Protein AF-A0A519LMQ0-F1 (afdb_monomer_lite)

Foldseek 3Di:
DDDDDDDDDDDDDDDDDDDDDDDDDPDDPDDDPDDDDDDDDVRVVVVVVVVVVVVVVLVVVLVCLVPVLCVVCVVVVHDVVVSVVVSVVSVVVVVVCVVVLVVCCVVQNPVRVVVVD

Structure (mmCIF, N/CA/C/O backbone):
data_AF-A0A519LMQ0-F1
#
_entry.id   AF-A0A519LMQ0-F1
#
loop_
_atom_site.group_PDB
_atom_site.id
_atom_site.type_symbol
_atom_site.label_atom_id
_atom_site.label_alt_id
_atom_site.label_comp_id
_atom_site.label_asym_id
_atom_site.label_entity_id
_atom_site.label_seq_id
_atom_site.pdbx_PDB_ins_code
_atom_site.Cartn_x
_atom_site.Cartn_y
_atom_site.Cartn_z
_atom_site.occupancy
_atom_site.B_iso_or_equiv
_atom_site.auth_seq_id
_atom_site.auth_comp_id
_atom_site.auth_asym_id
_atom_site.auth_atom_id
_atom_site.pdbx_PDB_model_num
ATOM 1 N N . MET A 1 1 ? -77.784 44.503 48.320 1.00 47.28 1 MET A N 1
ATOM 2 C CA . MET A 1 1 ? -78.512 45.610 47.664 1.00 47.28 1 MET A CA 1
ATOM 3 C C . MET A 1 1 ? -77.442 46.441 46.977 1.00 47.28 1 MET A C 1
ATOM 5 O O . MET A 1 1 ? -76.651 47.041 47.683 1.00 47.28 1 MET A O 1
ATOM 9 N N . THR A 1 2 ? -77.135 46.246 45.695 1.00 43.12 2 THR A N 1
ATOM 10 C CA . THR A 1 2 ? -77.734 46.928 44.518 1.00 43.12 2 THR A CA 1
ATOM 11 C C . THR A 1 2 ? -76.662 46.757 43.416 1.00 43.12 2 THR A C 1
ATOM 13 O O . THR A 1 2 ? -75.498 46.931 43.749 1.00 43.12 2 THR A O 1
ATOM 16 N N . ALA A 1 3 ? -76.856 46.407 42.145 1.00 43.31 3 ALA A N 1
ATOM 17 C CA . ALA A 1 3 ? -77.989 46.065 41.294 1.00 43.31 3 ALA A CA 1
ATOM 18 C C . ALA A 1 3 ? -77.454 45.272 40.070 1.00 43.31 3 ALA A C 1
ATOM 20 O O . ALA A 1 3 ? -76.255 45.277 39.795 1.00 43.31 3 ALA A O 1
ATOM 21 N N . ALA A 1 4 ? -78.366 44.629 39.334 1.00 44.69 4 ALA A N 1
ATOM 22 C CA . ALA A 1 4 ? -78.220 44.271 37.917 1.00 44.69 4 ALA A CA 1
ATOM 23 C C . ALA A 1 4 ? -77.939 45.545 37.066 1.00 44.69 4 ALA A C 1
ATOM 25 O O . ALA A 1 4 ? -78.187 46.646 37.546 1.00 44.69 4 ALA A O 1
ATOM 26 N N . ASN A 1 5 ? -77.483 45.540 35.810 1.00 49.72 5 ASN A N 1
ATOM 27 C CA . ASN A 1 5 ? -77.776 44.669 34.666 1.00 49.72 5 ASN A CA 1
ATOM 28 C C . ASN A 1 5 ? -76.816 45.044 33.479 1.00 49.72 5 ASN A C 1
ATOM 30 O O . ASN A 1 5 ? -75.837 45.738 33.746 1.00 49.72 5 ASN A O 1
ATOM 34 N N . PRO A 1 6 ? -77.010 44.623 32.204 1.00 63.56 6 PRO A N 1
ATOM 35 C CA . PRO A 1 6 ? -75.972 44.151 31.289 1.00 63.56 6 PRO A CA 1
ATOM 36 C C . PRO A 1 6 ? -75.866 45.122 30.082 1.00 63.56 6 PRO A C 1
ATOM 38 O O . PRO A 1 6 ? -76.108 46.310 30.257 1.00 63.56 6 PRO A O 1
ATOM 41 N N . THR A 1 7 ? -75.655 44.613 28.860 1.00 52.78 7 THR A N 1
ATOM 42 C CA . THR A 1 7 ? -75.478 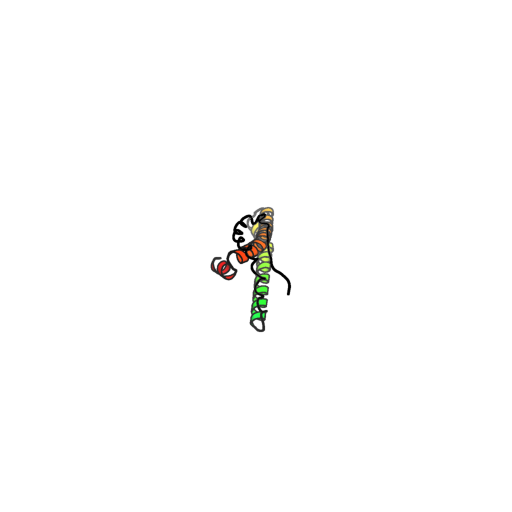45.329 27.569 1.00 52.78 7 THR A CA 1
ATOM 43 C C . THR A 1 7 ? -74.052 45.842 27.367 1.00 52.78 7 THR A C 1
ATOM 45 O O . THR A 1 7 ? -73.449 46.359 28.290 1.00 52.78 7 THR A O 1
ATOM 48 N N . ALA A 1 8 ? -73.412 45.769 26.210 1.00 47.34 8 ALA A N 1
ATOM 49 C CA . ALA A 1 8 ? -73.612 45.083 24.941 1.00 47.34 8 ALA A CA 1
ATOM 50 C C . ALA A 1 8 ? -72.348 45.430 24.130 1.00 47.34 8 ALA A C 1
ATOM 52 O O . ALA A 1 8 ? -71.984 46.598 24.113 1.00 47.34 8 ALA A O 1
ATOM 53 N N . ASP A 1 9 ? -71.682 44.437 23.534 1.00 44.91 9 ASP A N 1
ATOM 54 C CA . ASP A 1 9 ? -70.865 44.513 22.298 1.00 44.91 9 ASP A CA 1
ATOM 55 C C . ASP A 1 9 ? -70.006 43.238 22.255 1.00 44.91 9 ASP A C 1
ATOM 57 O O . ASP A 1 9 ? -69.102 43.068 23.062 1.00 44.91 9 ASP A O 1
ATOM 61 N N . THR A 1 10 ? -70.273 42.192 21.471 1.00 54.34 10 THR A N 1
ATOM 62 C CA . THR A 1 10 ? -70.660 42.104 20.050 1.00 54.34 10 THR A CA 1
ATOM 63 C C . THR A 1 10 ? -69.766 42.912 19.114 1.00 54.34 10 THR A C 1
ATOM 65 O O . THR A 1 10 ? -70.242 43.698 18.308 1.00 54.34 10 THR A O 1
ATOM 68 N N . ALA A 1 11 ? -68.460 42.644 19.142 1.00 46.88 11 ALA A N 1
ATOM 69 C CA . ALA A 1 11 ? -67.603 42.956 18.004 1.00 46.88 11 ALA A CA 1
ATOM 70 C C . ALA A 1 11 ? -66.511 41.888 17.815 1.00 46.88 11 ALA A C 1
ATOM 72 O O . ALA A 1 11 ? -65.527 41.844 18.543 1.00 46.88 11 ALA A O 1
ATOM 73 N N . GLY A 1 12 ? -66.685 41.042 16.793 1.00 51.19 12 GLY A N 1
ATOM 74 C CA . GLY A 1 12 ? -65.557 40.541 16.000 1.00 51.19 12 GLY A CA 1
ATOM 75 C C . GLY A 1 12 ? -64.824 39.277 16.458 1.00 51.19 12 GLY A C 1
ATOM 76 O O . GLY A 1 12 ? -63.598 39.278 16.480 1.00 51.19 12 GLY A O 1
ATOM 77 N N . GLN A 1 13 ? -65.514 38.161 16.714 1.00 49.44 13 GLN A N 1
ATOM 78 C CA . GLN A 1 13 ? -64.842 36.852 16.709 1.00 49.44 13 GLN A CA 1
ATOM 79 C C . GLN A 1 13 ? -64.822 36.294 15.274 1.00 49.44 13 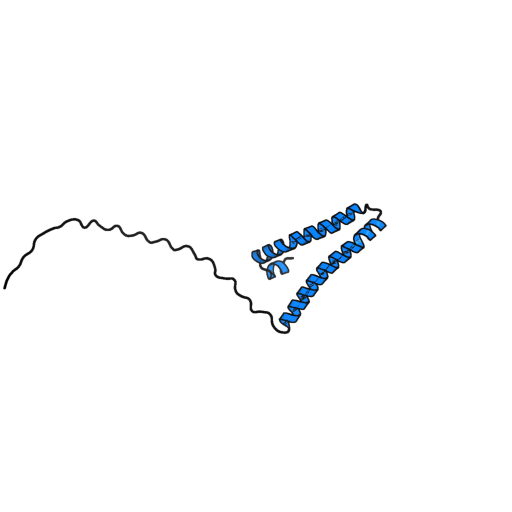GLN A C 1
ATOM 81 O O . GLN A 1 13 ? -65.727 35.572 14.857 1.00 49.44 13 GLN A O 1
ATOM 86 N N . ALA A 1 14 ? -63.808 36.661 14.487 1.00 57.38 14 ALA A N 1
ATOM 87 C CA . ALA A 1 14 ? -63.521 35.978 13.225 1.00 57.38 14 ALA A CA 1
ATOM 88 C C . ALA A 1 14 ? -63.161 34.502 13.513 1.00 57.38 14 ALA A C 1
ATOM 90 O O . ALA A 1 14 ? -62.456 34.238 14.493 1.00 57.38 14 ALA A O 1
ATOM 91 N N . PRO A 1 15 ? -63.617 33.525 12.710 1.00 56.78 15 PRO A N 1
ATOM 92 C CA . PRO A 1 15 ? -63.257 32.131 12.929 1.00 56.78 15 PRO A CA 1
ATOM 93 C C . PRO A 1 15 ? -61.751 31.950 12.702 1.00 56.78 15 PRO A C 1
ATOM 95 O O . PRO A 1 15 ? -61.234 32.220 11.618 1.00 56.78 15 PRO A O 1
ATOM 98 N N . ALA A 1 16 ? -61.041 31.503 13.740 1.00 57.47 16 ALA A N 1
ATOM 99 C CA . ALA A 1 16 ? -59.649 31.094 13.633 1.00 57.47 16 ALA A CA 1
ATOM 100 C C . ALA A 1 16 ? -59.555 29.919 12.648 1.00 57.47 16 ALA A C 1
ATOM 102 O O . ALA A 1 16 ? -60.150 28.863 12.870 1.00 57.47 16 ALA A O 1
ATOM 103 N N . ALA A 1 17 ? -58.836 30.114 11.542 1.00 60.69 17 ALA A N 1
ATOM 104 C CA . ALA A 1 17 ? -58.536 29.041 10.604 1.00 60.69 17 ALA A CA 1
ATOM 105 C C . ALA A 1 17 ? -57.771 27.913 11.332 1.00 60.69 17 ALA A C 1
ATOM 107 O O . ALA A 1 17 ? -56.892 28.210 12.147 1.00 60.69 17 ALA A O 1
ATOM 108 N N . PRO A 1 18 ? -58.075 26.629 11.070 1.00 61.91 18 PRO A N 1
ATOM 109 C CA . PRO A 1 18 ? -57.355 25.526 11.691 1.00 61.91 18 PRO A CA 1
ATOM 110 C C . PRO A 1 18 ? -55.889 25.554 11.246 1.00 61.91 18 PRO A C 1
ATOM 112 O O . PRO A 1 18 ? -55.586 25.577 10.053 1.00 61.91 18 PRO A O 1
ATOM 115 N N . ALA A 1 19 ? -54.975 25.570 12.218 1.00 61.50 19 ALA A N 1
ATOM 116 C CA . ALA A 1 19 ? -53.544 25.477 11.973 1.00 61.50 19 ALA A CA 1
ATOM 117 C C . ALA A 1 19 ? -53.232 24.165 11.233 1.00 61.50 19 ALA A C 1
ATOM 119 O O . ALA A 1 19 ? -53.578 23.079 11.703 1.00 61.50 19 ALA A O 1
ATOM 120 N N . ALA A 1 20 ? -52.599 24.268 10.064 1.00 63.78 20 ALA A N 1
ATOM 121 C CA . ALA A 1 20 ? -52.140 23.113 9.304 1.00 63.78 20 ALA A CA 1
ATOM 122 C C . ALA A 1 20 ? -51.146 22.275 10.143 1.00 63.78 20 ALA A C 1
ATOM 124 O O . ALA A 1 20 ? -50.346 22.857 10.882 1.00 63.78 20 ALA A O 1
ATOM 125 N N . PRO A 1 21 ? -51.151 20.931 10.040 1.00 64.62 21 PRO A N 1
ATOM 126 C CA . PRO A 1 21 ? -50.191 20.092 10.749 1.00 64.62 21 PRO A CA 1
ATOM 127 C C . PRO A 1 21 ? -48.762 20.450 10.333 1.00 64.62 21 PRO A C 1
ATOM 129 O O . PRO A 1 21 ? -48.435 20.452 9.146 1.00 64.62 21 PRO A O 1
ATOM 132 N N . ALA A 1 22 ? -47.915 20.762 11.314 1.00 64.25 22 ALA A N 1
ATOM 133 C CA . ALA A 1 22 ? -46.496 20.998 11.096 1.00 64.25 22 ALA A CA 1
ATOM 134 C C . ALA A 1 22 ? -45.856 19.770 10.425 1.00 64.25 22 ALA A C 1
ATOM 136 O O . ALA A 1 22 ? -46.047 18.637 10.871 1.00 64.25 22 ALA A O 1
ATOM 137 N N . ALA A 1 23 ? -45.109 20.004 9.345 1.00 66.75 23 ALA A N 1
ATOM 138 C CA . ALA A 1 23 ? -44.328 18.974 8.672 1.00 66.75 23 ALA A CA 1
ATOM 139 C C . ALA A 1 23 ? -43.385 18.271 9.672 1.00 66.75 23 ALA A C 1
ATOM 141 O O . ALA A 1 23 ? -42.855 18.933 10.572 1.00 66.75 23 ALA A O 1
ATOM 142 N N . PRO A 1 24 ? -43.156 16.951 9.539 1.00 67.50 24 PRO A N 1
ATOM 143 C CA . PRO A 1 24 ? -42.235 16.244 10.416 1.00 67.50 24 PRO A CA 1
ATOM 144 C C . PRO A 1 24 ? -40.821 16.841 10.290 1.00 67.50 24 PRO A C 1
ATOM 146 O O . PRO A 1 24 ? -40.412 17.219 9.188 1.00 67.50 24 PRO A O 1
ATOM 149 N N . PRO A 1 25 ? -40.073 16.956 11.402 1.00 69.88 25 PRO A N 1
ATOM 150 C CA . PRO A 1 25 ? -38.736 17.531 11.384 1.00 69.88 25 PRO A CA 1
ATOM 151 C C . PRO A 1 25 ? -37.787 16.698 10.504 1.00 69.88 25 PRO A C 1
ATOM 153 O O . PRO A 1 25 ? -37.961 15.480 10.397 1.00 69.88 25 PRO A O 1
ATOM 156 N N . PRO A 1 26 ? -36.769 17.327 9.886 1.00 69.12 26 PRO A N 1
ATOM 157 C CA . PRO A 1 26 ? -35.760 16.615 9.112 1.00 69.12 26 PRO A CA 1
ATOM 158 C C . PRO A 1 26 ? -35.060 15.578 9.996 1.00 69.12 26 PRO A C 1
ATOM 160 O O . PRO A 1 26 ? -34.606 15.891 11.097 1.00 69.12 26 PRO A O 1
ATOM 163 N N . SER A 1 27 ? -34.989 14.339 9.508 1.00 70.25 27 SER A N 1
ATOM 164 C CA . SER A 1 27 ? -34.309 13.222 10.163 1.00 70.25 27 SER A CA 1
ATOM 165 C C . SER A 1 27 ? -32.887 13.632 10.550 1.00 70.25 27 SER A C 1
ATOM 167 O O . SER A 1 27 ? -32.075 13.963 9.685 1.00 70.25 27 SER A O 1
ATOM 169 N N . ALA A 1 28 ? -32.598 13.640 11.852 1.00 66.50 28 ALA A N 1
ATOM 170 C CA . ALA A 1 28 ? -31.282 13.979 12.377 1.00 66.50 28 ALA A CA 1
ATOM 171 C C . ALA A 1 28 ? -30.192 13.066 11.774 1.00 66.50 28 ALA A C 1
ATOM 173 O O . ALA A 1 28 ? -30.465 11.892 11.499 1.00 66.50 28 ALA A O 1
ATOM 174 N N . PRO A 1 29 ? -28.962 13.573 11.572 1.00 65.19 29 PRO A N 1
ATOM 175 C CA . PRO A 1 29 ? -27.861 12.760 11.075 1.00 65.19 29 PRO A CA 1
ATOM 176 C C . PRO A 1 29 ? -27.611 11.575 12.015 1.00 65.19 29 PRO A C 1
ATOM 178 O O . PRO A 1 29 ? -27.592 11.721 13.238 1.00 65.19 29 PRO A O 1
ATOM 181 N N . SER A 1 30 ? -27.438 10.394 11.422 1.00 64.81 30 SER A N 1
ATOM 182 C CA . SER A 1 30 ? -27.043 9.155 12.096 1.00 64.81 30 SER A CA 1
ATOM 183 C C . SER A 1 30 ? -25.844 9.400 13.018 1.00 64.81 30 SER A C 1
ATOM 185 O O . SER A 1 30 ? -24.875 10.041 12.614 1.00 64.81 30 SER A O 1
ATOM 187 N N . GLY A 1 31 ? -25.957 8.925 14.263 1.00 66.38 31 GLY A N 1
ATOM 188 C CA . GLY A 1 31 ? -25.030 9.205 15.362 1.00 66.38 31 GLY A CA 1
ATOM 189 C C . GLY A 1 31 ? -23.571 8.790 15.116 1.00 66.38 31 GLY A C 1
ATOM 190 O O . GLY A 1 31 ? -23.255 8.175 14.095 1.00 66.38 31 GLY A O 1
ATOM 191 N N . PRO A 1 32 ? -22.664 9.134 16.053 1.00 69.19 32 PRO A N 1
ATOM 192 C CA . PRO A 1 32 ? -21.233 8.892 15.906 1.00 69.19 32 PRO A CA 1
ATOM 193 C C . PRO A 1 32 ? -20.930 7.409 15.623 1.00 69.19 32 PRO A C 1
ATOM 195 O O . PRO A 1 32 ? -21.627 6.538 16.153 1.00 69.19 32 PRO A O 1
ATOM 198 N N . PRO A 1 33 ? -19.901 7.108 14.804 1.00 67.25 33 PRO A N 1
ATOM 199 C CA . PRO A 1 33 ? -19.524 5.737 14.474 1.00 67.25 33 PRO A CA 1
ATOM 200 C C . PRO A 1 33 ? -19.339 4.903 15.744 1.00 67.25 33 PRO A C 1
ATOM 202 O O . PRO A 1 33 ? -18.726 5.370 16.704 1.00 67.25 33 PRO A O 1
ATOM 205 N N . ALA A 1 34 ? -19.854 3.672 15.750 1.00 69.56 34 ALA A N 1
ATOM 206 C CA . ALA A 1 34 ? -19.673 2.750 16.865 1.00 69.56 34 ALA A CA 1
ATOM 207 C C . ALA A 1 34 ? -18.174 2.595 17.184 1.00 69.56 34 ALA A C 1
ATOM 209 O O . ALA A 1 34 ? -17.386 2.205 16.323 1.00 69.56 34 ALA A O 1
ATOM 210 N N . ALA A 1 35 ? -17.778 2.928 18.415 1.00 73.62 35 ALA A N 1
ATOM 211 C CA . ALA A 1 35 ? -16.403 2.771 18.867 1.00 73.62 35 ALA A CA 1
ATOM 212 C C . ALA A 1 35 ? -16.100 1.277 19.047 1.00 73.62 35 ALA A C 1
ATOM 214 O O . ALA A 1 35 ? -16.703 0.611 19.890 1.00 73.62 35 ALA A O 1
ATOM 215 N N . TYR A 1 36 ? -15.180 0.741 18.245 1.00 76.50 36 TYR A N 1
ATOM 216 C CA . TYR A 1 36 ? -14.751 -0.648 18.380 1.00 76.50 36 TYR A CA 1
ATOM 217 C C . TYR A 1 36 ? -13.874 -0.801 19.632 1.00 76.50 36 TYR A C 1
ATOM 219 O O . TYR A 1 36 ? -12.944 -0.008 19.812 1.00 76.50 36 TYR A O 1
ATOM 227 N N . PRO A 1 37 ? -14.139 -1.792 20.504 1.00 83.44 37 PRO A N 1
ATOM 228 C CA . PRO A 1 37 ? -13.278 -2.048 21.649 1.00 83.44 37 PRO A CA 1
ATOM 229 C C . PRO A 1 37 ? -11.853 -2.392 21.177 1.00 83.44 37 PRO A C 1
ATOM 231 O O . PRO A 1 37 ? -11.693 -3.093 20.173 1.00 83.44 37 PRO A O 1
ATOM 234 N N . PRO A 1 38 ? -10.808 -1.901 21.870 1.00 83.81 38 PRO A N 1
ATOM 235 C CA . PRO A 1 38 ? -9.427 -2.146 21.474 1.00 83.81 38 PRO A CA 1
ATOM 236 C C . PRO A 1 38 ? -9.091 -3.639 21.554 1.00 83.81 38 PRO A C 1
ATOM 238 O O . PRO A 1 38 ? -9.532 -4.336 22.469 1.00 83.81 38 PRO A O 1
ATOM 241 N N . LEU A 1 39 ? -8.277 -4.125 20.610 1.00 87.62 39 LEU A N 1
ATOM 242 C CA . LEU A 1 39 ? -7.742 -5.489 20.649 1.00 87.62 39 LEU A CA 1
ATOM 243 C C . LEU A 1 39 ? -6.909 -5.678 21.927 1.00 87.62 39 LEU A C 1
ATOM 245 O O . LEU A 1 39 ? -6.187 -4.770 22.328 1.00 87.62 39 LEU A O 1
ATOM 249 N N . GLN A 1 40 ? -6.980 -6.848 22.565 1.00 93.25 40 GLN A N 1
ATOM 250 C CA . GLN A 1 40 ? -6.214 -7.154 23.782 1.00 93.25 40 GLN A CA 1
ATOM 251 C C . GLN A 1 40 ? -5.549 -8.534 23.700 1.00 93.25 40 GLN A C 1
ATOM 253 O O . GLN A 1 40 ? -6.004 -9.420 22.972 1.00 93.25 40 GLN A O 1
ATOM 258 N N . GLY A 1 41 ? -4.457 -8.712 24.452 1.00 91.56 41 GLY A N 1
ATOM 259 C CA . GLY A 1 41 ? -3.740 -9.985 24.577 1.00 91.56 41 GLY A CA 1
ATOM 260 C C . GLY A 1 41 ? -3.282 -10.560 23.232 1.00 91.56 41 GLY A C 1
ATOM 261 O O . GLY A 1 41 ? -2.703 -9.860 22.400 1.00 91.56 41 GLY A O 1
ATOM 262 N N . THR A 1 42 ? -3.568 -11.843 23.007 1.00 92.12 42 THR A N 1
ATOM 263 C CA . THR A 1 42 ? -3.187 -12.573 21.787 1.00 92.12 42 THR A CA 1
ATOM 264 C C . THR A 1 42 ? -3.796 -11.978 20.518 1.00 92.12 42 THR A C 1
ATOM 266 O O . THR A 1 42 ? -3.151 -11.994 19.475 1.00 92.12 42 THR A O 1
ATOM 269 N N 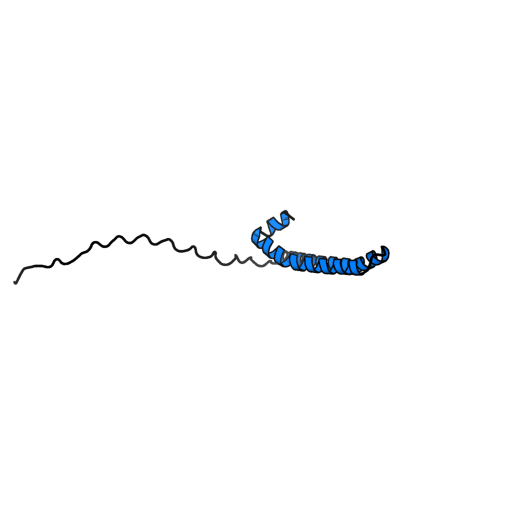. ALA A 1 43 ? -5.003 -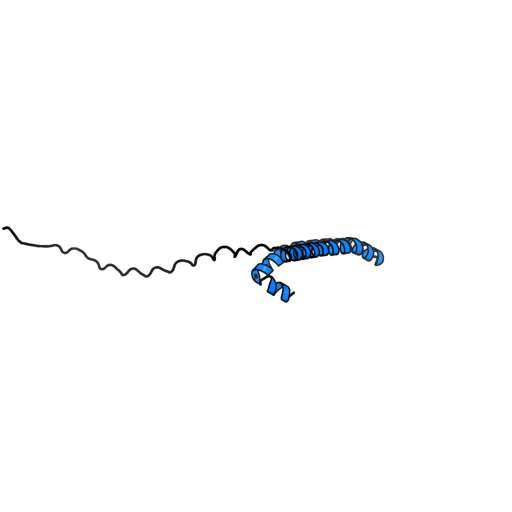11.407 20.586 1.00 89.56 43 ALA A N 1
ATOM 270 C CA . ALA A 1 43 ? -5.640 -10.786 19.423 1.00 89.56 43 ALA A CA 1
ATOM 271 C C . ALA A 1 43 ? -4.890 -9.526 18.962 1.00 89.56 43 ALA A C 1
ATOM 273 O O . ALA A 1 43 ? -4.758 -9.296 17.763 1.00 89.56 43 ALA A O 1
ATOM 274 N N . LEU A 1 44 ? -4.345 -8.745 19.904 1.00 91.75 44 LEU A N 1
ATOM 275 C CA . LEU A 1 44 ? -3.481 -7.608 19.579 1.00 91.75 44 LEU A CA 1
ATOM 276 C C . LEU A 1 44 ? -2.174 -8.108 18.953 1.00 91.75 44 LEU A C 1
ATOM 278 O O . LEU A 1 44 ? -1.786 -7.612 17.903 1.00 91.75 44 LEU A O 1
ATOM 282 N N . LEU A 1 45 ? -1.536 -9.132 19.533 1.00 95.25 45 LEU A N 1
ATOM 283 C CA . LEU A 1 45 ? -0.311 -9.719 18.974 1.00 95.25 45 LEU A CA 1
ATOM 284 C C . LEU A 1 45 ? -0.506 -10.225 17.540 1.00 95.25 45 LEU A C 1
ATOM 286 O O . LEU A 1 45 ? 0.288 -9.888 16.666 1.00 95.25 45 LEU A O 1
ATOM 290 N N . LEU A 1 46 ? -1.570 -10.991 17.287 1.00 95.31 46 LEU A N 1
ATOM 291 C CA . LEU A 1 46 ? -1.888 -11.496 15.950 1.00 95.31 46 LEU A CA 1
ATOM 292 C C . LEU A 1 46 ? -2.237 -10.362 14.984 1.00 95.31 46 LEU A C 1
ATOM 294 O O . LEU A 1 46 ? -1.785 -10.392 13.841 1.00 95.31 46 LEU A O 1
ATOM 298 N N . GLY A 1 47 ? -2.992 -9.355 15.432 1.00 93.31 47 GLY A N 1
ATOM 299 C CA . GLY A 1 47 ? -3.320 -8.178 14.627 1.00 93.31 47 GLY A CA 1
ATOM 300 C C . GLY A 1 47 ? -2.073 -7.392 14.221 1.00 93.31 47 GLY A C 1
ATOM 301 O O . GLY A 1 47 ? -1.880 -7.109 13.040 1.00 93.31 47 GLY 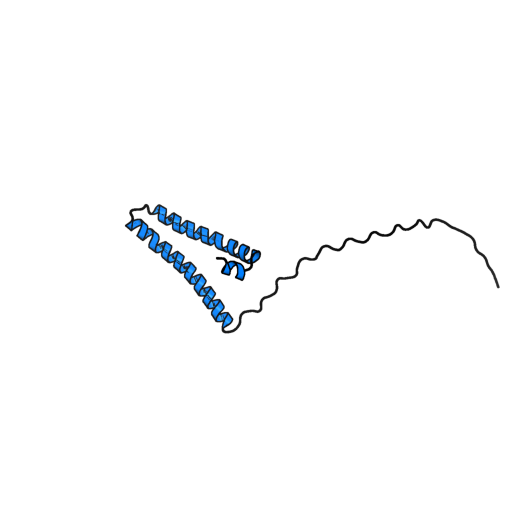A O 1
ATOM 302 N N . THR A 1 48 ? -1.185 -7.116 15.176 1.00 94.38 48 THR A N 1
ATOM 303 C CA . THR A 1 48 ? 0.092 -6.440 14.925 1.00 94.38 48 THR A CA 1
ATOM 304 C C . THR A 1 48 ? 0.979 -7.262 14.004 1.00 94.38 48 THR A C 1
ATOM 306 O O . THR A 1 48 ? 1.462 -6.728 13.013 1.00 94.38 48 THR A O 1
ATOM 309 N N . LEU A 1 49 ? 1.155 -8.560 14.270 1.00 97.12 49 LEU A N 1
ATOM 310 C CA . LEU A 1 49 ? 1.985 -9.427 13.434 1.00 97.12 49 LEU A CA 1
ATOM 311 C C . LEU A 1 49 ? 1.447 -9.507 12.001 1.00 97.12 49 LEU A C 1
ATOM 313 O O . LEU A 1 49 ? 2.222 -9.422 11.053 1.00 97.12 49 LEU A O 1
ATOM 317 N N . SER A 1 50 ? 0.126 -9.611 11.842 1.00 94.62 50 SER A N 1
ATOM 318 C CA . SER A 1 50 ? -0.525 -9.625 10.529 1.00 94.62 50 SER A CA 1
ATOM 319 C C . SER A 1 50 ? -0.299 -8.312 9.780 1.00 94.62 50 SER A C 1
ATOM 321 O O . SER A 1 50 ? 0.076 -8.330 8.609 1.00 94.62 50 SER A O 1
ATOM 323 N N . LEU A 1 51 ? -0.460 -7.168 10.454 1.00 93.06 51 LEU A N 1
ATOM 324 C CA . LEU A 1 51 ? -0.225 -5.850 9.859 1.00 93.06 51 LEU A CA 1
ATOM 325 C C . LEU A 1 51 ? 1.252 -5.640 9.492 1.00 93.06 51 LEU A C 1
ATOM 327 O O . LEU A 1 51 ? 1.563 -5.119 8.418 1.00 93.06 51 LEU A O 1
ATOM 331 N N . SER A 1 52 ? 2.169 -6.073 10.359 1.00 96.06 52 SER A N 1
ATOM 332 C CA . SER A 1 52 ? 3.607 -6.034 10.100 1.00 96.06 52 SER A CA 1
ATOM 333 C C . SER A 1 52 ? 3.988 -6.914 8.917 1.00 96.06 52 SER A C 1
ATOM 335 O O . SER A 1 52 ? 4.753 -6.470 8.068 1.00 96.06 52 SER A O 1
ATOM 337 N N . LEU A 1 53 ? 3.431 -8.123 8.820 1.00 96.75 53 LEU A N 1
ATOM 338 C CA . LEU A 1 53 ? 3.694 -9.030 7.707 1.00 96.75 53 LEU A CA 1
ATOM 339 C C . LEU A 1 53 ? 3.151 -8.476 6.386 1.00 96.75 53 LEU A C 1
ATOM 341 O O . LEU A 1 53 ? 3.850 -8.525 5.377 1.00 96.75 53 LEU A O 1
ATOM 345 N N . ALA A 1 54 ? 1.950 -7.896 6.394 1.00 92.25 54 ALA A N 1
ATOM 346 C CA . ALA A 1 54 ? 1.386 -7.238 5.217 1.00 92.25 54 ALA A CA 1
ATOM 347 C C . ALA A 1 54 ? 2.273 -6.072 4.747 1.00 92.25 54 ALA A C 1
ATOM 349 O O . ALA A 1 54 ? 2.601 -5.964 3.567 1.00 92.25 54 ALA A O 1
ATOM 350 N N . THR A 1 55 ? 2.725 -5.236 5.685 1.00 92.56 55 THR A N 1
ATOM 351 C CA . THR A 1 55 ? 3.636 -4.120 5.384 1.00 92.56 55 THR A CA 1
ATOM 352 C C . THR A 1 55 ? 4.984 -4.624 4.868 1.00 92.56 55 THR A C 1
ATOM 354 O O . THR A 1 55 ? 5.532 -4.070 3.917 1.00 92.56 55 THR A O 1
ATOM 357 N N . PHE A 1 56 ? 5.509 -5.693 5.466 1.00 95.06 56 PHE A N 1
ATOM 358 C CA . PHE A 1 56 ? 6.744 -6.335 5.034 1.00 95.06 56 PHE A CA 1
ATOM 359 C C . PHE A 1 56 ? 6.641 -6.852 3.597 1.00 95.06 56 PHE A C 1
ATOM 361 O O . PHE A 1 56 ? 7.518 -6.543 2.795 1.00 95.06 56 PHE A O 1
ATOM 368 N N . MET A 1 57 ? 5.571 -7.574 3.252 1.00 96.00 57 MET A N 1
ATOM 369 C CA . MET A 1 57 ? 5.368 -8.096 1.895 1.00 96.00 57 MET A CA 1
ATOM 370 C C . MET A 1 57 ? 5.278 -6.975 0.861 1.00 96.00 57 MET A C 1
ATOM 372 O O . MET A 1 57 ? 5.939 -7.037 -0.168 1.00 96.00 57 MET A O 1
ATOM 376 N N . ASN A 1 58 ? 4.584 -5.883 1.183 1.00 89.81 58 ASN A N 1
ATOM 377 C CA . ASN A 1 58 ? 4.525 -4.718 0.301 1.00 89.81 58 ASN A CA 1
ATOM 378 C C . ASN A 1 58 ? 5.922 -4.134 -0.014 1.00 89.81 58 ASN A C 1
ATOM 380 O O . ASN A 1 58 ? 6.213 -3.740 -1.148 1.00 89.81 58 ASN A O 1
ATOM 384 N N . VAL A 1 59 ? 6.811 -4.082 0.983 1.00 91.25 59 VAL A N 1
ATOM 385 C CA . VAL A 1 59 ? 8.197 -3.630 0.779 1.00 91.25 59 VAL A CA 1
ATOM 386 C C . VAL A 1 59 ? 9.014 -4.680 0.025 1.00 91.25 59 VAL A C 1
ATOM 388 O O . VAL A 1 59 ? 9.769 -4.317 -0.875 1.00 91.25 59 VAL A O 1
ATOM 391 N N . LEU A 1 60 ? 8.835 -5.964 0.347 1.00 94.38 60 LEU A N 1
ATOM 392 C CA . LEU A 1 60 ? 9.495 -7.081 -0.328 1.00 94.38 60 LEU A CA 1
ATOM 393 C C . LEU A 1 60 ? 9.233 -7.046 -1.841 1.00 94.38 60 LEU A C 1
ATOM 395 O O . LEU A 1 60 ? 10.186 -7.079 -2.620 1.00 94.38 60 LEU A O 1
ATOM 399 N N . ASP A 1 61 ? 7.971 -6.905 -2.250 1.00 89.19 61 ASP A N 1
ATOM 400 C CA . ASP A 1 61 ? 7.565 -6.878 -3.661 1.00 89.19 61 ASP A CA 1
ATOM 401 C C . ASP A 1 61 ? 8.224 -5.710 -4.408 1.00 89.19 61 ASP A C 1
ATOM 403 O O . ASP A 1 61 ? 8.778 -5.873 -5.500 1.00 89.19 61 ASP A O 1
ATOM 407 N N . SER A 1 62 ? 8.252 -4.538 -3.766 1.00 86.44 62 SER A N 1
ATOM 408 C CA . SER A 1 62 ? 8.916 -3.341 -4.290 1.00 86.44 62 SER A CA 1
ATOM 409 C C . SER A 1 62 ? 10.415 -3.577 -4.494 1.00 86.44 62 SER A C 1
ATOM 411 O O . SER A 1 62 ? 10.979 -3.222 -5.530 1.00 86.44 62 SER A O 1
ATOM 413 N N . SER A 1 63 ? 11.083 -4.184 -3.510 1.00 90.00 63 SER A N 1
ATOM 414 C CA . SER A 1 63 ? 12.514 -4.487 -3.570 1.00 90.00 63 SER A CA 1
ATOM 415 C C . SER A 1 63 ? 12.845 -5.506 -4.661 1.00 90.00 63 SER A C 1
ATOM 417 O O . SER A 1 63 ? 13.814 -5.302 -5.394 1.00 90.00 63 SER A O 1
ATOM 419 N N . ILE A 1 64 ? 12.037 -6.559 -4.816 1.00 87.62 64 ILE A N 1
ATOM 420 C CA . ILE A 1 64 ? 12.220 -7.572 -5.866 1.00 87.62 64 ILE A CA 1
ATOM 421 C C . ILE A 1 64 ? 12.116 -6.929 -7.250 1.00 87.62 64 ILE A C 1
ATOM 423 O O . ILE A 1 64 ? 12.990 -7.158 -8.090 1.00 87.62 64 ILE A O 1
ATOM 427 N N . ALA A 1 65 ? 11.095 -6.099 -7.479 1.00 86.38 65 ALA A N 1
ATOM 428 C CA . ALA A 1 65 ? 10.918 -5.388 -8.742 1.00 86.38 65 ALA A CA 1
ATOM 429 C C . ALA A 1 65 ? 12.113 -4.467 -9.043 1.00 86.38 65 ALA A C 1
ATOM 431 O O . ALA A 1 65 ? 12.682 -4.525 -10.134 1.00 86.38 65 ALA A O 1
ATOM 432 N N . ASN A 1 66 ? 12.548 -3.682 -8.053 1.00 86.62 66 ASN A N 1
ATOM 433 C CA . ASN A 1 66 ? 13.661 -2.741 -8.201 1.00 86.62 66 ASN A CA 1
ATOM 434 C C . ASN A 1 66 ? 14.996 -3.424 -8.539 1.00 86.62 66 ASN A C 1
ATOM 436 O O . ASN A 1 66 ? 15.797 -2.852 -9.276 1.00 86.62 66 ASN A O 1
ATOM 440 N N . VAL A 1 67 ? 15.239 -4.634 -8.025 1.00 86.94 67 VAL A N 1
ATOM 441 C CA . VAL A 1 67 ? 16.480 -5.384 -8.290 1.00 86.94 67 VAL A CA 1
ATOM 442 C C . VAL A 1 67 ? 16.398 -6.191 -9.588 1.00 86.94 67 VAL A C 1
ATOM 444 O O . VAL A 1 67 ? 17.361 -6.229 -10.352 1.00 86.94 67 VAL A O 1
ATOM 447 N N . SER A 1 68 ? 15.262 -6.834 -9.856 1.00 84.50 68 SER A N 1
ATOM 448 C CA . SER A 1 68 ? 15.166 -7.846 -10.918 1.00 84.50 68 SER A CA 1
ATOM 449 C C . SER A 1 68 ? 14.894 -7.247 -12.296 1.00 84.50 68 SER A C 1
ATOM 451 O O . SER A 1 68 ? 15.367 -7.778 -13.296 1.00 84.50 68 SER A O 1
ATOM 453 N N . ILE A 1 69 ? 14.155 -6.136 -12.381 1.00 84.56 69 ILE A N 1
ATOM 454 C CA . ILE A 1 69 ? 13.765 -5.541 -13.668 1.00 84.56 69 ILE A CA 1
ATOM 455 C C . ILE A 1 69 ? 14.979 -5.068 -14.489 1.00 84.56 69 ILE A C 1
ATOM 457 O O . ILE A 1 69 ? 15.039 -5.400 -15.674 1.00 84.56 69 ILE A O 1
ATOM 461 N N . PRO A 1 70 ? 15.966 -4.344 -13.920 1.00 75.75 70 PRO A N 1
ATOM 462 C CA . PRO A 1 70 ? 17.161 -3.964 -14.672 1.00 75.75 70 PRO A CA 1
ATOM 463 C C . PRO A 1 70 ? 17.984 -5.172 -15.135 1.00 75.75 70 PRO A C 1
ATOM 465 O O . PRO A 1 70 ? 18.506 -5.150 -16.247 1.00 75.75 70 PRO A O 1
ATOM 468 N N . ALA A 1 71 ? 18.068 -6.227 -14.314 1.00 79.75 71 ALA A N 1
ATOM 469 C CA . ALA A 1 71 ? 18.773 -7.461 -14.660 1.00 79.75 71 ALA A CA 1
ATOM 470 C C . ALA A 1 71 ? 18.102 -8.179 -15.845 1.00 79.75 71 ALA A C 1
ATOM 472 O O . ALA A 1 71 ? 18.754 -8.445 -16.849 1.00 79.75 71 ALA A O 1
ATOM 473 N N . ILE A 1 72 ? 16.779 -8.371 -15.788 1.00 78.62 72 ILE A N 1
ATOM 474 C CA . ILE A 1 72 ? 15.992 -8.984 -16.871 1.00 78.62 72 ILE A CA 1
ATOM 475 C C . ILE A 1 72 ? 16.065 -8.146 -18.158 1.00 78.62 72 ILE A C 1
ATOM 477 O O . ILE A 1 72 ? 16.188 -8.698 -19.250 1.00 78.62 72 ILE A O 1
ATOM 481 N N . ALA A 1 73 ? 16.004 -6.813 -18.056 1.00 75.94 73 ALA A N 1
ATOM 482 C CA . ALA A 1 73 ? 16.133 -5.931 -19.217 1.00 75.94 73 ALA A CA 1
ATOM 483 C C . ALA A 1 73 ? 17.524 -6.036 -19.870 1.00 75.94 73 ALA A C 1
ATOM 485 O O . ALA A 1 73 ? 17.616 -6.067 -21.098 1.00 75.94 73 ALA A O 1
ATOM 486 N N . GLY A 1 74 ? 18.583 -6.144 -19.058 1.00 72.19 74 GLY A N 1
ATOM 487 C CA . GLY A 1 74 ? 19.949 -6.390 -19.522 1.00 72.19 74 GLY A CA 1
ATOM 488 C C . GLY A 1 74 ? 20.098 -7.736 -20.236 1.00 72.19 74 GLY A C 1
ATOM 489 O O . GLY A 1 74 ? 20.636 -7.773 -21.342 1.00 72.19 74 GLY A O 1
ATOM 490 N N . ASP A 1 75 ? 19.556 -8.809 -19.655 1.00 74.56 75 ASP A N 1
ATOM 491 C CA . ASP A 1 75 ? 19.622 -10.168 -20.213 1.00 74.56 75 ASP A CA 1
ATOM 492 C C . ASP A 1 75 ? 18.847 -10.311 -21.536 1.00 74.56 75 ASP A C 1
ATOM 494 O O . ASP A 1 75 ? 19.247 -11.067 -22.421 1.00 74.56 75 ASP A O 1
ATOM 498 N N . LEU A 1 76 ? 17.747 -9.569 -21.699 1.00 76.06 76 LEU A N 1
ATOM 499 C CA . LEU A 1 76 ? 16.909 -9.592 -22.905 1.00 76.06 76 LEU A CA 1
ATOM 500 C C . LEU A 1 76 ? 17.308 -8.543 -23.959 1.00 76.06 76 LEU A C 1
ATOM 502 O O . LEU A 1 76 ? 16.670 -8.462 -25.010 1.00 76.06 76 LEU A O 1
ATOM 506 N N . GLY A 1 77 ? 18.334 -7.725 -23.700 1.00 68.62 77 GLY A N 1
ATOM 507 C CA . GLY A 1 77 ? 18.773 -6.658 -24.608 1.00 68.62 77 GLY A CA 1
ATOM 508 C C . GLY A 1 77 ? 17.745 -5.533 -24.801 1.00 68.62 77 GLY A C 1
ATOM 509 O O . GLY A 1 77 ? 17.785 -4.817 -25.804 1.00 68.62 77 GLY A O 1
ATOM 510 N N . VAL A 1 78 ? 16.806 -5.377 -23.864 1.00 71.81 78 VAL A N 1
ATOM 511 C CA . VAL A 1 78 ? 15.747 -4.361 -23.902 1.00 71.81 78 VAL A CA 1
ATOM 512 C C . VAL A 1 78 ? 16.256 -3.063 -23.271 1.00 71.81 78 VAL A C 1
ATOM 514 O O . VAL A 1 78 ? 16.999 -3.075 -22.293 1.00 71.81 78 VAL A O 1
ATOM 517 N N . SER A 1 79 ? 15.849 -1.913 -23.822 1.00 68.19 79 SER A N 1
ATOM 518 C CA . SER A 1 79 ? 16.267 -0.601 -23.314 1.00 68.19 79 SER A CA 1
ATOM 519 C C . SER A 1 79 ? 15.955 -0.443 -21.811 1.00 68.19 79 SER A C 1
ATOM 521 O O . SER A 1 79 ? 14.792 -0.608 -21.422 1.00 68.19 79 SER A O 1
ATOM 523 N N . PRO A 1 80 ? 16.931 -0.024 -20.973 1.00 61.94 80 PRO A N 1
ATOM 524 C CA . PRO A 1 80 ? 16.741 0.230 -19.539 1.00 61.94 80 PRO A CA 1
ATOM 525 C C . PRO A 1 80 ? 15.582 1.183 -19.220 1.00 61.94 80 PRO A C 1
ATOM 527 O O . PRO A 1 80 ? 14.985 1.105 -18.147 1.00 61.94 80 PRO A O 1
ATOM 530 N N . GLY A 1 81 ? 15.218 2.052 -20.171 1.00 62.25 81 GLY A N 1
ATOM 531 C CA . GLY A 1 81 ? 14.090 2.968 -20.030 1.00 62.25 81 GLY A CA 1
ATOM 532 C C . GLY A 1 81 ? 12.746 2.261 -19.835 1.00 62.25 81 GLY A C 1
ATOM 533 O O . GLY A 1 81 ? 11.893 2.789 -19.129 1.00 62.25 81 GLY A O 1
ATOM 534 N N . GLN A 1 82 ? 12.549 1.057 -20.387 1.00 63.28 82 GLN A N 1
ATOM 535 C CA . GLN A 1 82 ? 11.309 0.301 -20.166 1.00 63.28 82 GLN A CA 1
ATOM 536 C C . GLN A 1 82 ? 11.198 -0.215 -18.726 1.00 63.28 82 GLN A C 1
ATOM 538 O O . GLN A 1 82 ? 10.106 -0.210 -18.164 1.00 63.28 82 GLN A O 1
ATOM 543 N N . GLY A 1 83 ? 12.321 -0.572 -18.097 1.00 65.44 83 GLY A N 1
ATOM 544 C CA . GLY A 1 83 ? 12.343 -1.015 -16.704 1.00 65.44 83 GLY A CA 1
ATOM 545 C C . GLY A 1 83 ? 11.981 0.089 -15.706 1.00 65.44 83 GLY A C 1
ATOM 546 O O . GLY A 1 83 ? 11.265 -0.158 -14.736 1.00 65.44 83 GLY A O 1
ATOM 547 N N . THR A 1 84 ? 12.396 1.330 -15.976 1.00 70.88 84 THR A N 1
ATOM 548 C CA . THR A 1 84 ? 12.045 2.497 -15.149 1.00 70.88 84 THR A CA 1
ATOM 549 C C . THR A 1 84 ? 10.538 2.748 -15.117 1.00 70.88 84 THR A C 1
ATOM 551 O O . THR A 1 84 ? 9.983 2.967 -14.040 1.00 70.88 84 THR A O 1
ATOM 554 N N . TRP A 1 85 ? 9.856 2.659 -16.265 1.00 81.25 85 TRP A N 1
ATOM 555 C CA . TRP A 1 85 ? 8.405 2.861 -16.325 1.00 81.25 85 TRP A CA 1
ATOM 556 C C . TRP A 1 85 ? 7.634 1.810 -15.527 1.00 81.25 85 TRP A C 1
ATOM 558 O O . TRP A 1 85 ? 6.642 2.159 -14.898 1.00 81.25 85 TRP A O 1
ATOM 568 N N . VAL A 1 86 ? 8.111 0.562 -15.464 1.00 80.44 86 VAL A N 1
ATOM 569 C CA . VAL A 1 86 ? 7.474 -0.487 -14.648 1.00 80.44 86 VAL A CA 1
ATOM 570 C C . VAL A 1 86 ? 7.510 -0.128 -13.159 1.00 80.44 86 VAL A C 1
ATOM 572 O O . VAL A 1 86 ? 6.487 -0.210 -12.479 1.00 80.44 86 VAL A O 1
ATOM 575 N N . ILE A 1 87 ? 8.657 0.332 -12.658 1.00 81.38 87 ILE A N 1
ATOM 576 C CA . ILE A 1 87 ? 8.828 0.722 -11.249 1.00 81.38 87 ILE A CA 1
ATOM 577 C C . ILE A 1 87 ? 7.973 1.951 -10.918 1.00 81.38 87 ILE A C 1
ATOM 579 O O . ILE A 1 87 ? 7.281 1.983 -9.898 1.00 81.38 87 ILE A O 1
ATOM 583 N N . THR A 1 88 ? 7.969 2.956 -11.796 1.00 85.81 88 THR A N 1
ATOM 584 C CA . THR A 1 88 ? 7.118 4.140 -11.624 1.00 85.81 88 THR A CA 1
ATOM 585 C C . THR A 1 88 ? 5.633 3.769 -11.638 1.00 85.81 88 THR A C 1
ATOM 587 O O . THR A 1 88 ? 4.891 4.216 -10.764 1.00 85.81 88 THR A O 1
ATOM 590 N N . SER A 1 89 ? 5.191 2.916 -12.566 1.00 86.88 89 SER A N 1
ATOM 591 C CA . SER A 1 89 ? 3.805 2.439 -12.630 1.00 86.88 89 SER A CA 1
ATOM 592 C C . SER A 1 89 ? 3.398 1.649 -11.388 1.00 86.88 89 SER A C 1
ATOM 594 O O . SER A 1 89 ? 2.286 1.843 -10.903 1.00 86.88 89 SER A O 1
ATOM 596 N N . PHE A 1 90 ? 4.286 0.821 -10.834 1.00 86.00 90 PHE A N 1
ATOM 597 C CA . PHE A 1 90 ? 4.043 0.122 -9.571 1.00 86.00 90 PHE A CA 1
ATOM 598 C C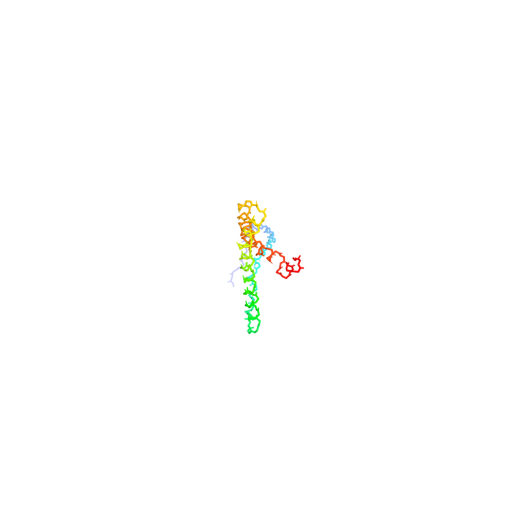 . PHE A 1 90 ? 3.806 1.108 -8.414 1.00 86.00 90 PHE A C 1
ATOM 600 O O . PHE A 1 90 ? 2.830 0.983 -7.673 1.00 86.00 90 PHE A O 1
ATOM 607 N N . GLY A 1 91 ? 4.637 2.150 -8.300 1.00 87.44 91 GLY A N 1
ATOM 608 C CA . GLY A 1 91 ? 4.444 3.211 -7.308 1.00 87.44 91 GLY A CA 1
ATOM 609 C C . GLY A 1 91 ? 3.119 3.966 -7.482 1.00 87.44 91 GLY A C 1
ATOM 610 O O . GLY A 1 91 ? 2.404 4.193 -6.505 1.00 87.44 91 GLY A O 1
ATOM 611 N N . VAL A 1 92 ? 2.756 4.307 -8.722 1.00 92.06 92 VAL A N 1
ATOM 612 C CA . VAL A 1 92 ? 1.479 4.972 -9.045 1.00 92.06 92 VAL A CA 1
ATOM 613 C C . VAL A 1 92 ? 0.286 4.082 -8.698 1.00 92.06 92 VAL A C 1
ATOM 615 O O . VAL A 1 92 ? -0.672 4.558 -8.090 1.00 92.06 92 VAL A O 1
ATOM 618 N N . ALA A 1 93 ? 0.347 2.793 -9.033 1.00 90.44 93 ALA A N 1
ATOM 619 C CA . ALA A 1 93 ? -0.695 1.836 -8.686 1.00 90.44 93 ALA A CA 1
ATOM 620 C C . ALA A 1 93 ? -0.888 1.762 -7.165 1.00 90.44 93 ALA A C 1
ATOM 622 O O . ALA A 1 93 ? -2.013 1.897 -6.690 1.00 90.44 93 ALA A O 1
ATOM 623 N N . ASN A 1 94 ? 0.197 1.662 -6.390 1.00 89.12 94 ASN A N 1
ATOM 624 C CA . ASN A 1 94 ? 0.127 1.677 -4.926 1.00 89.12 94 ASN A CA 1
ATOM 625 C C . ASN A 1 94 ? -0.486 2.968 -4.373 1.00 89.12 94 ASN A C 1
ATOM 627 O O . ASN A 1 94 ? -1.335 2.916 -3.482 1.00 89.12 94 ASN A O 1
ATOM 631 N N . ALA A 1 95 ? -0.110 4.122 -4.926 1.00 90.94 95 ALA A N 1
ATOM 632 C CA . ALA A 1 95 ? -0.652 5.411 -4.506 1.00 90.94 95 ALA A CA 1
ATOM 633 C C . ALA A 1 95 ? -2.170 5.520 -4.738 1.00 90.94 95 ALA A C 1
ATOM 635 O O . ALA A 1 95 ? -2.871 6.117 -3.923 1.00 90.94 95 ALA A O 1
ATOM 636 N N . ILE A 1 96 ? -2.686 4.925 -5.818 1.00 94.19 96 ILE A N 1
ATOM 637 C CA . ILE A 1 96 ? -4.125 4.885 -6.123 1.00 94.19 96 ILE A CA 1
ATOM 638 C C . ILE A 1 96 ? -4.848 3.853 -5.247 1.00 94.19 96 ILE A C 1
ATOM 640 O O . ILE A 1 96 ? -5.958 4.109 -4.775 1.00 94.19 96 ILE A O 1
ATOM 644 N N . SER A 1 97 ? -4.223 2.703 -4.995 1.00 90.25 97 SER A N 1
ATOM 645 C CA . SER A 1 97 ? -4.824 1.602 -4.237 1.00 90.25 97 SER A CA 1
ATOM 646 C C . SER A 1 97 ? -5.195 1.986 -2.802 1.00 90.25 97 SER A C 1
ATOM 648 O O . SER A 1 97 ? -6.233 1.543 -2.314 1.00 90.25 97 SER A O 1
ATOM 650 N N . VAL A 1 98 ? -4.415 2.835 -2.122 1.00 88.25 98 VAL A N 1
ATOM 651 C CA . VAL A 1 98 ? -4.681 3.241 -0.724 1.00 88.25 98 VAL A CA 1
ATOM 652 C C . VAL A 1 98 ? -6.024 3.980 -0.555 1.00 88.25 98 VAL A C 1
ATOM 654 O O . VAL A 1 98 ? -6.879 3.486 0.189 1.00 88.25 98 VAL A O 1
ATOM 657 N N . PRO A 1 99 ? -6.277 5.125 -1.225 1.00 90.00 99 PRO A N 1
ATOM 658 C CA . PRO A 1 99 ? -7.560 5.817 -1.113 1.00 90.00 99 PRO A CA 1
ATOM 659 C C . PRO A 1 99 ? -8.715 4.987 -1.683 1.00 90.00 99 PRO A C 1
ATOM 661 O O . PRO A 1 99 ? -9.812 5.003 -1.122 1.00 90.00 99 PRO A O 1
ATOM 664 N N . LEU A 1 100 ? -8.472 4.217 -2.750 1.00 90.12 100 LEU A N 1
ATOM 665 C CA . LEU A 1 100 ? -9.484 3.345 -3.343 1.00 90.12 100 LEU A CA 1
ATOM 666 C C . LEU A 1 100 ? -9.942 2.261 -2.360 1.00 90.12 100 LEU A C 1
ATOM 668 O O . LEU A 1 100 ? -11.142 2.046 -2.203 1.00 90.12 100 LEU A O 1
ATOM 672 N N . THR A 1 101 ? -9.009 1.626 -1.650 1.00 86.12 101 THR A N 1
ATOM 673 C CA . THR A 1 101 ? -9.321 0.622 -0.622 1.00 86.12 101 THR A CA 1
ATOM 674 C C . THR A 1 101 ? -10.120 1.243 0.523 1.00 86.12 101 THR A C 1
ATOM 676 O O . THR A 1 101 ? -11.105 0.656 0.973 1.00 86.12 101 THR A O 1
ATOM 679 N N . GLY A 1 102 ? -9.766 2.457 0.957 1.00 84.75 102 GLY A N 1
ATOM 680 C CA . GLY A 1 102 ? -10.532 3.201 1.964 1.00 84.75 102 GLY A CA 1
ATOM 681 C C . GLY A 1 102 ? -11.976 3.478 1.528 1.00 84.75 102 GLY A C 1
ATOM 682 O O . GLY A 1 102 ? -12.915 3.249 2.288 1.00 84.75 102 GLY A O 1
ATOM 683 N N . TRP A 1 103 ? -12.179 3.892 0.278 1.00 90.06 103 TRP A N 1
ATOM 684 C CA . TRP A 1 103 ? -13.518 4.121 -0.267 1.00 90.06 103 TRP A CA 1
ATOM 685 C C . TRP A 1 103 ? -14.318 2.818 -0.443 1.00 90.06 103 TRP A C 1
ATOM 687 O O . TRP A 1 103 ? -15.484 2.739 -0.050 1.00 90.06 103 TRP A O 1
ATOM 697 N N . LEU A 1 104 ? -13.695 1.765 -0.981 1.00 85.62 104 LEU A N 1
ATOM 698 C CA . LEU A 1 104 ? -14.336 0.464 -1.198 1.00 85.62 104 LEU A CA 1
ATOM 699 C C . LEU A 1 104 ? -14.756 -0.198 0.119 1.00 85.62 104 LEU A C 1
ATOM 701 O O . LEU A 1 104 ? -15.859 -0.741 0.212 1.00 85.62 104 LEU A O 1
ATOM 705 N N . THR A 1 105 ? -13.913 -0.124 1.150 1.00 86.31 105 THR A N 1
ATOM 706 C CA . THR A 1 105 ? -14.230 -0.668 2.481 1.00 86.31 105 THR A CA 1
ATOM 707 C C . THR A 1 105 ? -15.394 0.071 3.137 1.00 86.31 105 THR A C 1
ATOM 709 O O . THR A 1 105 ? -16.247 -0.582 3.739 1.00 86.31 105 THR A O 1
ATOM 712 N N . GLN A 1 106 ? -15.502 1.393 2.960 1.00 83.62 106 GLN A N 1
ATOM 713 C CA . GLN A 1 106 ? -16.661 2.178 3.408 1.00 83.62 106 GLN A CA 1
ATOM 714 C C . GLN A 1 106 ? -17.936 1.853 2.616 1.00 83.62 106 GLN A C 1
ATOM 716 O O . GLN A 1 106 ? -19.026 1.826 3.186 1.00 83.62 106 GLN A O 1
ATOM 721 N N . ARG A 1 107 ? -17.820 1.596 1.306 1.00 81.31 107 ARG A N 1
ATOM 722 C CA . ARG A 1 107 ? -18.974 1.362 0.425 1.00 81.31 107 ARG A CA 1
ATOM 723 C C . ARG A 1 107 ? -19.557 -0.047 0.536 1.00 81.31 107 ARG A C 1
ATOM 725 O O . ARG A 1 107 ? -20.779 -0.194 0.514 1.00 81.31 107 ARG A O 1
ATOM 732 N N . PHE A 1 108 ? -18.711 -1.071 0.607 1.00 83.31 108 PHE A N 1
ATOM 733 C CA . PHE A 1 108 ? -19.129 -2.477 0.536 1.00 83.31 108 PHE A CA 1
ATOM 734 C C . PHE A 1 108 ? -18.951 -3.242 1.854 1.00 83.31 108 PHE A C 1
ATOM 736 O O . PHE A 1 108 ? -19.579 -4.289 2.030 1.00 83.31 108 PHE A O 1
ATOM 743 N N . GLY A 1 109 ? -18.163 -2.701 2.788 1.00 79.94 109 GLY A N 1
ATOM 744 C CA . GLY A 1 109 ? -17.749 -3.360 4.025 1.00 79.94 109 GLY A CA 1
ATOM 745 C C . GLY A 1 109 ? -16.468 -4.180 3.834 1.00 79.94 109 GLY A C 1
ATOM 746 O O . GLY A 1 109 ? -16.318 -4.885 2.837 1.00 79.94 109 GLY A O 1
ATOM 747 N N . ALA A 1 110 ? -15.552 -4.118 4.808 1.00 79.25 110 ALA A N 1
ATOM 748 C CA . ALA A 1 110 ? -14.228 -4.749 4.719 1.00 79.25 110 ALA A CA 1
ATOM 749 C C . ALA A 1 110 ? -14.280 -6.270 4.488 1.00 79.25 110 ALA A C 1
ATOM 751 O O . ALA A 1 110 ? -13.538 -6.792 3.663 1.00 79.25 110 ALA A O 1
ATOM 752 N N . VAL A 1 111 ? -15.201 -6.971 5.159 1.00 73.81 111 VAL A N 1
ATOM 753 C CA . VAL A 1 111 ? -15.337 -8.432 5.038 1.00 73.81 111 VAL A CA 1
ATOM 754 C C . VAL A 1 111 ? -15.831 -8.832 3.647 1.00 73.81 111 VAL A C 1
ATOM 756 O O . VAL A 1 111 ? -15.246 -9.717 3.034 1.00 73.81 111 VAL A O 1
ATOM 759 N N . ARG A 1 112 ? -16.863 -8.152 3.121 1.00 75.25 112 ARG A N 1
ATOM 760 C CA . ARG A 1 112 ? -17.423 -8.437 1.787 1.00 75.25 112 ARG A CA 1
ATOM 761 C C . ARG A 1 112 ? -16.439 -8.111 0.672 1.00 75.25 112 ARG A C 1
ATOM 763 O O . ARG A 1 112 ? -16.389 -8.844 -0.306 1.00 75.25 112 ARG A O 1
ATOM 770 N N . LEU A 1 113 ? -15.666 -7.037 0.829 1.00 81.38 113 LEU A N 1
ATOM 771 C CA . LEU A 1 113 ? -14.619 -6.685 -0.122 1.00 81.38 113 LEU A CA 1
ATOM 772 C C . LEU A 1 113 ? -13.533 -7.768 -0.169 1.00 81.38 113 LEU A C 1
ATOM 774 O O . LEU A 1 113 ? -13.181 -8.215 -1.252 1.00 81.38 113 LEU A O 1
ATOM 778 N N . PHE A 1 114 ? -13.078 -8.242 0.995 1.00 77.94 114 PHE A N 1
ATOM 779 C CA . PHE A 1 114 ? -12.068 -9.299 1.085 1.00 77.94 114 PHE A CA 1
ATOM 780 C C . PHE A 1 114 ? -12.543 -10.648 0.528 1.00 77.94 114 PHE A C 1
ATOM 782 O O . PHE A 1 114 ? -11.750 -11.382 -0.039 1.00 77.94 114 PHE A O 1
ATOM 789 N N . THR A 1 115 ? -13.829 -10.994 0.662 1.00 82.69 115 THR A N 1
ATOM 790 C CA . THR A 1 115 ? -14.339 -12.268 0.108 1.00 82.69 115 THR A CA 1
ATOM 791 C C . THR A 1 115 ? -14.584 -12.227 -1.403 1.00 82.69 115 THR A C 1
ATOM 793 O O . THR A 1 115 ? -14.816 -13.277 -1.995 1.00 82.69 115 THR A O 1
ATOM 796 N N . MET A 1 116 ? -14.601 -11.039 -2.016 1.00 80.44 116 MET A N 1
ATOM 797 C CA . MET A 1 116 ? -14.861 -10.856 -3.449 1.00 80.44 116 MET A CA 1
ATOM 798 C C . MET A 1 116 ? -13.595 -10.644 -4.291 1.00 80.44 116 MET A C 1
ATOM 800 O O . MET A 1 116 ? -13.690 -10.794 -5.508 1.00 80.44 116 MET A O 1
ATOM 804 N N . SER A 1 117 ? -12.462 -10.263 -3.684 1.00 62.72 117 SER A N 1
ATOM 805 C CA . SER A 1 117 ? -11.168 -10.105 -4.374 1.00 62.72 117 SER A CA 1
ATOM 806 C C . SER A 1 117 ? -10.417 -11.423 -4.474 1.00 62.72 117 SER A C 1
ATOM 808 O O . SER A 1 117 ? -9.840 -11.679 -5.548 1.00 62.72 117 SER A O 1
#

Secondary structure (DSSP, 8-state):
-------------PPPPPPPPPPPPPPPPP-SPP-PPPP-HHHHHHHHHHHHHHHHHHHHHHHHHHHHHHHHHHHTT--HHHHHHHHHHHHHHHHHHHHHHHHHHHHH-HHHHHHH-

Radius of gyration: 36.6 Å; chains: 1; bounding box: 98×60×72 Å

Sequence (117 aa):
MTAANPTADTAGQAPAAPAAPAAPPPSAPSGPPAAYPPLQGTALLLGTLSLSLATFMNVLDSSIANVSIPAIAGDLGVSPGQGTWVITSFGVANAISVPLTGWLTQRFGAVRLFTMS

pLDDT: mean 76.89, std 14.6, range [43.12, 97.12]